Protein AF-A0A1R1YLP5-F1 (afdb_monomer_lite)

Radius of gyration: 15.14 Å; chains: 1; bounding box: 36×23×41 Å

Sequence (95 aa):
MFEIADIFLILIFVPDLTGPAPSWVYFCFGLGMWLYSTFDNVDGKQARRTNSSSPLGELFDHGCDALNCIVGALVQAAALGTGISYTTLLMSFLS

InterPro domains:
  IPR000462 CDP-alcohol phosphatidyltransferase [PF01066] (6-84)
  IPR014472 Choline/ethanolamine phosphotransferase [PTHR10414] (3-92)
  IPR043130 CDP-alcohol phosphatidyltransferase, transmembrane domain [G3DSA:1.20.120.1760] (4-95)
  IPR048254 CDP-alcohol phosphatidyltransferase, conserved site [PS00379] (43-65)

Structure (mmCIF, N/CA/C/O backbone):
data_AF-A0A1R1YLP5-F1
#
_entry.id   AF-A0A1R1YLP5-F1
#
loop_
_atom_site.group_PDB
_atom_site.id
_atom_site.type_symbol
_atom_site.label_atom_id
_atom_site.label_alt_id
_atom_site.label_comp_id
_atom_site.label_asym_id
_atom_site.label_entity_id
_atom_site.label_seq_id
_atom_site.pdbx_PDB_ins_code
_atom_site.Cartn_x
_atom_site.Cartn_y
_atom_site.Cartn_z
_atom_site.occupancy
_atom_site.B_iso_or_equiv
_atom_site.auth_seq_id
_atom_site.auth_comp_id
_atom_site.auth_asym_id
_atom_site.auth_atom_id
_atom_site.pdbx_PDB_model_num
ATOM 1 N N . MET A 1 1 ? -4.358 -6.028 4.741 1.00 65.19 1 MET A N 1
ATOM 2 C CA . MET A 1 1 ? -4.521 -7.275 3.946 1.00 65.19 1 MET A CA 1
ATOM 3 C C . MET A 1 1 ? -4.541 -6.975 2.452 1.00 65.19 1 MET A C 1
ATOM 5 O O . MET A 1 1 ? -3.785 -7.612 1.737 1.00 65.19 1 MET A O 1
ATOM 9 N N . PHE A 1 2 ? -5.340 -6.001 2.000 1.00 80.31 2 PHE A N 1
ATOM 10 C CA . PHE A 1 2 ? -5.383 -5.551 0.598 1.00 80.31 2 PHE A CA 1
ATOM 11 C C . PHE A 1 2 ? -4.029 -5.016 0.109 1.00 80.31 2 PHE A C 1
ATOM 13 O O . PHE A 1 2 ? -3.477 -5.550 -0.840 1.00 80.31 2 PHE A O 1
ATOM 20 N N . GLU A 1 3 ? -3.408 -4.137 0.889 1.00 82.81 3 GLU A N 1
ATOM 21 C CA . GLU A 1 3 ? -2.062 -3.594 0.634 1.00 82.81 3 GLU A CA 1
ATOM 22 C C . GLU A 1 3 ? -0.954 -4.654 0.526 1.00 82.81 3 GLU A C 1
ATOM 24 O O . GLU A 1 3 ? 0.025 -4.504 -0.197 1.00 82.81 3 GLU A O 1
ATOM 29 N N . ILE A 1 4 ? -1.110 -5.791 1.213 1.00 87.81 4 ILE A N 1
ATOM 30 C CA . ILE A 1 4 ? -0.147 -6.895 1.112 1.00 87.81 4 ILE A CA 1
ATOM 31 C C . ILE A 1 4 ? -0.239 -7.549 -0.274 1.00 87.81 4 ILE A C 1
ATOM 33 O O . ILE A 1 4 ? 0.778 -7.963 -0.829 1.00 87.81 4 ILE A O 1
ATOM 37 N N . ALA A 1 5 ? -1.444 -7.636 -0.846 1.00 92.19 5 ALA A N 1
ATOM 38 C CA . ALA A 1 5 ? -1.621 -8.125 -2.207 1.00 92.19 5 ALA A CA 1
ATOM 39 C C . ALA A 1 5 ? -0.948 -7.188 -3.218 1.00 92.19 5 ALA A C 1
ATOM 41 O O . ALA A 1 5 ? -0.287 -7.678 -4.132 1.00 92.19 5 ALA A O 1
ATOM 42 N N . ASP A 1 6 ? -1.029 -5.872 -3.011 1.00 93.25 6 ASP A N 1
ATOM 43 C CA . ASP A 1 6 ? -0.353 -4.894 -3.867 1.00 93.25 6 ASP A CA 1
ATOM 44 C C . ASP A 1 6 ? 1.172 -5.027 -3.793 1.00 93.25 6 ASP A C 1
ATOM 46 O O . ASP A 1 6 ? 1.829 -5.038 -4.834 1.00 93.25 6 ASP A O 1
ATOM 50 N N . ILE A 1 7 ? 1.742 -5.281 -2.608 1.00 93.81 7 ILE A N 1
ATOM 51 C CA . ILE A 1 7 ? 3.169 -5.630 -2.475 1.00 93.81 7 ILE A CA 1
ATOM 52 C C . ILE A 1 7 ? 3.511 -6.868 -3.312 1.00 93.81 7 ILE A C 1
ATOM 54 O O . ILE A 1 7 ? 4.494 -6.856 -4.051 1.00 93.81 7 ILE A O 1
ATOM 58 N N . PHE A 1 8 ? 2.723 -7.943 -3.230 1.00 95.44 8 PHE A N 1
ATOM 59 C CA . PHE A 1 8 ? 2.986 -9.145 -4.029 1.00 95.44 8 PHE A CA 1
ATOM 60 C C . PHE A 1 8 ? 2.896 -8.873 -5.532 1.00 95.44 8 PHE A C 1
ATOM 62 O O . PHE A 1 8 ? 3.726 -9.366 -6.294 1.00 95.44 8 PHE A O 1
ATOM 69 N N . LEU A 1 9 ? 1.924 -8.071 -5.963 1.00 95.38 9 LEU A N 1
ATOM 70 C CA . LEU A 1 9 ? 1.790 -7.663 -7.356 1.00 95.38 9 LEU A CA 1
ATOM 71 C C . LEU A 1 9 ? 2.998 -6.837 -7.822 1.00 95.38 9 LEU A C 1
ATOM 73 O O . LEU A 1 9 ? 3.515 -7.100 -8.907 1.00 95.38 9 LEU A O 1
ATOM 77 N N . ILE A 1 10 ? 3.503 -5.913 -6.998 1.00 95.38 10 ILE A N 1
ATOM 78 C CA . ILE A 1 10 ? 4.745 -5.178 -7.276 1.00 95.38 10 ILE A CA 1
ATOM 79 C C . ILE A 1 10 ? 5.913 -6.155 -7.426 1.00 95.38 10 ILE A C 1
ATOM 81 O O . ILE A 1 10 ? 6.590 -6.141 -8.449 1.00 95.38 10 ILE A O 1
ATOM 85 N N . LEU A 1 11 ? 6.121 -7.046 -6.454 1.00 95.38 11 LEU A N 1
ATOM 86 C CA . LEU A 1 11 ? 7.249 -7.983 -6.454 1.00 95.38 11 LEU A CA 1
ATOM 87 C C . LEU A 1 11 ? 7.240 -8.947 -7.650 1.00 95.38 11 LEU A C 1
ATOM 89 O O . LEU A 1 11 ? 8.304 -9.352 -8.112 1.00 95.38 11 LEU A O 1
ATOM 93 N N . ILE A 1 12 ? 6.058 -9.329 -8.141 1.00 95.94 12 ILE A N 1
ATOM 94 C CA . ILE A 1 12 ? 5.914 -10.273 -9.256 1.00 95.94 12 ILE A CA 1
ATOM 95 C C . ILE A 1 12 ? 6.017 -9.568 -10.613 1.00 95.94 12 ILE A C 1
ATOM 97 O O . ILE A 1 12 ? 6.651 -10.103 -11.521 1.00 95.94 12 ILE A O 1
ATOM 101 N N . PHE A 1 13 ? 5.382 -8.403 -10.778 1.00 95.69 13 PHE A N 1
ATOM 102 C CA . PHE A 1 13 ? 5.229 -7.772 -12.094 1.00 95.69 13 PHE A CA 1
ATOM 103 C C . PHE A 1 13 ? 6.169 -6.592 -12.339 1.00 95.69 13 PHE A C 1
ATOM 105 O O . PHE A 1 13 ? 6.563 -6.382 -13.484 1.00 95.69 13 PHE A O 1
ATOM 112 N N . VAL A 1 14 ? 6.515 -5.820 -11.306 1.00 95.62 14 VAL A N 1
ATOM 113 C CA . VAL A 1 14 ? 7.317 -4.584 -11.408 1.00 95.62 14 VAL A CA 1
ATOM 114 C C . VAL A 1 14 ? 8.260 -4.412 -10.208 1.00 95.62 14 VAL A C 1
ATOM 116 O O . VAL A 1 14 ? 8.189 -3.402 -9.504 1.00 95.62 14 VAL A O 1
ATOM 119 N N . PRO A 1 15 ? 9.164 -5.379 -9.949 1.00 94.44 15 PRO A N 1
ATOM 120 C CA . PRO A 1 15 ? 10.031 -5.350 -8.768 1.00 94.44 15 PRO A CA 1
ATOM 121 C C . PRO A 1 15 ? 11.031 -4.185 -8.775 1.00 94.44 15 PRO A C 1
ATOM 123 O O . PRO A 1 15 ? 11.563 -3.818 -7.731 1.00 94.44 15 PRO A O 1
ATOM 126 N N . ASP A 1 16 ? 11.297 -3.608 -9.945 1.00 92.81 16 ASP A N 1
ATOM 127 C CA . ASP A 1 16 ? 12.167 -2.453 -10.149 1.00 92.81 16 ASP A CA 1
ATOM 128 C C . ASP A 1 16 ? 11.414 -1.110 -10.139 1.00 92.81 16 ASP A C 1
ATOM 130 O O . ASP A 1 16 ? 12.054 -0.062 -10.188 1.00 92.81 16 ASP A O 1
ATOM 134 N N . LEU A 1 17 ? 10.077 -1.138 -10.031 1.00 94.19 17 LEU A N 1
ATOM 135 C CA . LEU A 1 17 ? 9.171 0.017 -10.050 1.00 94.19 17 LEU A CA 1
ATOM 136 C C . LEU A 1 17 ? 9.186 0.816 -11.366 1.00 94.19 17 LEU A C 1
ATOM 138 O O . LEU A 1 17 ? 8.790 1.981 -11.372 1.00 94.19 17 LEU A O 1
ATOM 142 N N . THR A 1 18 ? 9.642 0.229 -12.477 1.00 92.81 18 THR A N 1
ATOM 143 C CA . THR A 1 18 ? 9.783 0.950 -13.760 1.00 92.81 18 THR A CA 1
ATOM 144 C C . THR A 1 18 ? 8.640 0.656 -14.734 1.00 92.81 18 THR A C 1
ATOM 146 O O . THR A 1 18 ? 8.237 1.527 -15.503 1.00 92.81 18 THR A O 1
ATOM 149 N N . GLY A 1 19 ? 8.068 -0.552 -14.683 1.00 88.25 19 GLY A N 1
ATOM 150 C CA . GLY A 1 19 ? 6.991 -0.959 -15.589 1.00 88.25 19 GLY A CA 1
ATOM 151 C C . GLY A 1 19 ? 7.441 -1.203 -17.042 1.00 88.25 19 GLY A C 1
ATOM 152 O O . GLY A 1 19 ? 8.634 -1.172 -17.345 1.00 88.25 19 GLY A O 1
ATOM 153 N N . PRO A 1 20 ? 6.486 -1.448 -17.962 1.00 90.75 20 PRO A N 1
ATOM 154 C CA . PRO A 1 20 ? 5.045 -1.540 -17.722 1.00 90.75 20 PRO A CA 1
ATOM 155 C C . PRO A 1 20 ? 4.592 -2.931 -17.239 1.00 90.75 20 PRO A C 1
ATOM 157 O O . PRO A 1 20 ? 5.034 -3.960 -17.747 1.00 90.75 20 PRO A O 1
ATOM 160 N N . ALA A 1 21 ? 3.641 -2.951 -16.304 1.00 93.25 21 ALA A N 1
ATOM 161 C CA . ALA A 1 21 ? 2.879 -4.137 -15.917 1.00 93.25 21 ALA A CA 1
ATOM 162 C C . ALA A 1 21 ? 1.639 -4.320 -16.818 1.00 93.25 21 ALA A C 1
ATOM 164 O O . ALA A 1 21 ? 1.195 -3.374 -17.478 1.00 93.25 21 ALA A O 1
ATOM 165 N N . PRO A 1 22 ? 1.007 -5.506 -16.821 1.00 95.81 22 PRO A N 1
ATOM 166 C CA . PRO A 1 22 ? -0.327 -5.674 -17.388 1.00 95.81 22 PRO A CA 1
ATOM 167 C C . PRO A 1 22 ? -1.346 -4.698 -16.776 1.00 95.81 22 PRO A C 1
ATOM 169 O O . PRO A 1 22 ? -1.366 -4.488 -15.567 1.00 95.81 22 PRO A O 1
ATOM 172 N N . SER A 1 23 ? -2.253 -4.151 -17.590 1.00 93.94 23 SER A N 1
ATOM 173 C CA . SER A 1 23 ? -3.171 -3.071 -17.182 1.00 93.94 23 SER A CA 1
ATOM 174 C C . SER A 1 23 ? -4.043 -3.395 -15.962 1.00 93.94 23 SER A C 1
ATOM 176 O O . SER A 1 23 ? -4.368 -2.510 -15.175 1.00 93.94 23 SER A O 1
ATOM 178 N N . TRP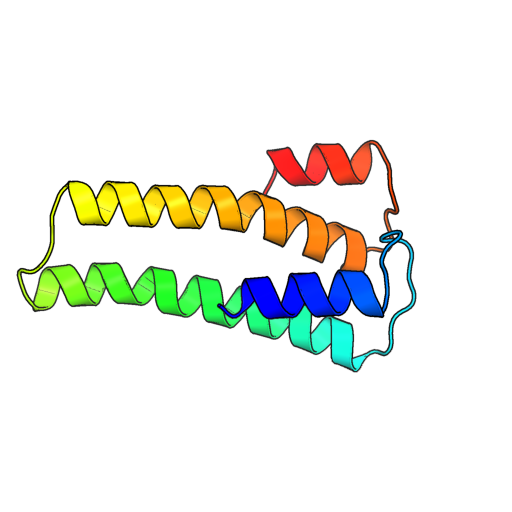 A 1 24 ? -4.411 -4.667 -15.789 1.00 95.31 24 TRP A N 1
ATOM 179 C CA . TRP A 1 24 ? -5.207 -5.120 -14.649 1.00 95.31 24 TRP A CA 1
ATOM 180 C C . TRP A 1 24 ? -4.455 -4.999 -13.315 1.00 95.31 24 TRP A C 1
ATOM 182 O O . TRP A 1 24 ? -5.101 -4.825 -12.289 1.00 95.31 24 TRP A O 1
ATOM 192 N N . VAL A 1 25 ? -3.116 -5.020 -13.321 1.00 95.56 25 VAL A N 1
ATOM 193 C CA . VAL A 1 25 ? -2.291 -4.832 -12.116 1.00 95.56 25 VAL A CA 1
ATOM 194 C C . VAL A 1 25 ? -2.482 -3.420 -11.567 1.00 95.56 25 VAL A C 1
ATOM 196 O O . VAL A 1 25 ? -2.732 -3.250 -10.380 1.00 95.56 25 VAL A O 1
ATOM 199 N N . TYR A 1 26 ? -2.473 -2.410 -12.440 1.00 94.81 26 TYR A N 1
ATOM 200 C CA . TYR A 1 26 ? -2.728 -1.023 -12.040 1.00 94.81 26 TYR A CA 1
ATOM 201 C C . TYR A 1 26 ? -4.164 -0.810 -11.546 1.00 94.81 26 TYR A C 1
ATOM 203 O O . TYR A 1 26 ? -4.400 -0.002 -10.650 1.00 94.81 26 TYR A O 1
ATOM 211 N N . PHE A 1 27 ? -5.130 -1.551 -12.097 1.00 95.06 27 PHE A N 1
ATOM 212 C CA . PHE A 1 27 ? -6.490 -1.552 -11.561 1.00 95.06 27 PHE A CA 1
ATOM 213 C C . PHE A 1 27 ? -6.539 -2.165 -10.153 1.00 95.06 27 PHE A C 1
ATOM 215 O O . PHE A 1 27 ? -7.193 -1.606 -9.275 1.00 95.06 27 PHE A O 1
ATOM 222 N N . CYS A 1 28 ? -5.825 -3.272 -9.921 1.00 95.06 28 CYS A N 1
ATOM 223 C CA . CYS A 1 28 ? -5.703 -3.879 -8.597 1.00 95.06 28 CYS A CA 1
ATOM 224 C C . CYS A 1 28 ? -5.080 -2.918 -7.580 1.00 95.06 28 CYS A C 1
ATOM 226 O O . CYS A 1 28 ? -5.672 -2.757 -6.521 1.00 95.06 28 CYS A O 1
ATOM 228 N N . PHE A 1 29 ? -4.003 -2.210 -7.937 1.00 94.75 29 PHE A N 1
ATOM 229 C CA . PHE A 1 29 ? -3.393 -1.173 -7.094 1.00 94.75 29 PHE A CA 1
ATOM 230 C C . PHE A 1 29 ? -4.398 -0.101 -6.657 1.00 94.75 29 PHE A C 1
ATOM 232 O O . PHE A 1 29 ? -4.519 0.218 -5.476 1.00 94.75 29 PHE A O 1
ATOM 239 N N . GLY A 1 30 ? -5.160 0.452 -7.607 1.00 93.69 30 GLY A N 1
ATOM 240 C CA . GLY A 1 30 ? -6.178 1.456 -7.289 1.00 93.69 30 GLY A CA 1
ATOM 241 C C . GLY A 1 30 ? -7.305 0.898 -6.415 1.00 93.69 30 GLY A C 1
ATOM 242 O O . GLY A 1 30 ? -7.779 1.572 -5.500 1.00 93.69 30 GLY A O 1
ATOM 243 N N . LEU A 1 31 ? -7.725 -0.343 -6.673 1.00 94.75 31 LEU A N 1
ATOM 244 C CA . LEU A 1 31 ? -8.762 -1.014 -5.894 1.00 94.75 31 LEU A CA 1
ATOM 245 C C . LEU A 1 31 ? -8.295 -1.338 -4.467 1.00 94.75 31 LEU A C 1
ATOM 247 O O . LEU A 1 31 ? -9.079 -1.167 -3.536 1.00 94.75 31 LEU A O 1
ATOM 251 N N . GLY A 1 32 ? -7.052 -1.789 -4.293 1.00 93.62 32 GLY A N 1
ATOM 252 C CA . GLY A 1 32 ? -6.448 -2.099 -2.998 1.00 93.62 32 GLY A CA 1
ATOM 253 C C . GLY A 1 32 ? -6.410 -0.875 -2.088 1.00 93.62 32 GLY A C 1
ATOM 254 O O . GLY A 1 32 ? -7.038 -0.900 -1.026 1.00 93.62 32 GLY A O 1
ATOM 255 N N . MET A 1 33 ? -5.841 0.227 -2.587 1.00 91.94 33 MET A N 1
ATOM 256 C CA . MET A 1 33 ? -5.796 1.525 -1.896 1.00 91.94 33 MET A CA 1
ATOM 257 C C . MET A 1 33 ? -7.191 2.046 -1.521 1.00 91.94 33 MET A C 1
ATOM 259 O O . MET A 1 33 ? -7.427 2.562 -0.422 1.00 91.94 33 MET A O 1
ATOM 263 N N . TRP A 1 34 ? -8.159 1.914 -2.432 1.00 92.88 34 TRP A N 1
ATOM 264 C CA . TRP A 1 34 ? -9.535 2.330 -2.162 1.00 92.88 34 TRP A CA 1
ATOM 265 C C . TRP A 1 34 ? -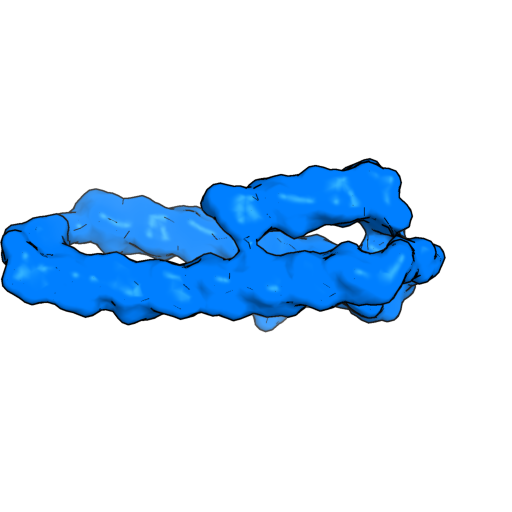10.201 1.467 -1.081 1.00 92.88 34 TRP A C 1
ATOM 267 O O . TRP A 1 34 ? -10.883 1.996 -0.201 1.00 92.88 34 TRP A O 1
ATOM 277 N N . LEU A 1 35 ? -9.999 0.147 -1.110 1.00 93.31 35 LEU A N 1
ATOM 278 C CA . LEU A 1 35 ? -10.538 -0.762 -0.098 1.00 93.31 35 LEU A CA 1
ATOM 279 C C . LEU A 1 35 ? -9.910 -0.518 1.274 1.00 93.31 35 LEU A C 1
ATOM 281 O O . LEU A 1 35 ? -10.652 -0.463 2.255 1.00 93.31 35 LEU A O 1
ATOM 285 N N . TYR A 1 36 ? -8.585 -0.346 1.347 1.00 91.19 36 TYR A N 1
ATOM 286 C CA . TYR A 1 36 ? -7.895 -0.020 2.597 1.00 91.19 36 TYR A CA 1
ATOM 287 C C . TYR A 1 36 ? -8.481 1.251 3.209 1.00 91.19 36 TYR A C 1
ATOM 289 O O . TYR A 1 36 ? -9.058 1.195 4.293 1.00 91.19 36 TYR A O 1
ATOM 297 N N . SER A 1 37 ? -8.441 2.363 2.466 1.00 90.31 37 SER A N 1
ATOM 298 C CA . SER A 1 37 ? -8.932 3.657 2.956 1.00 90.31 37 SER A CA 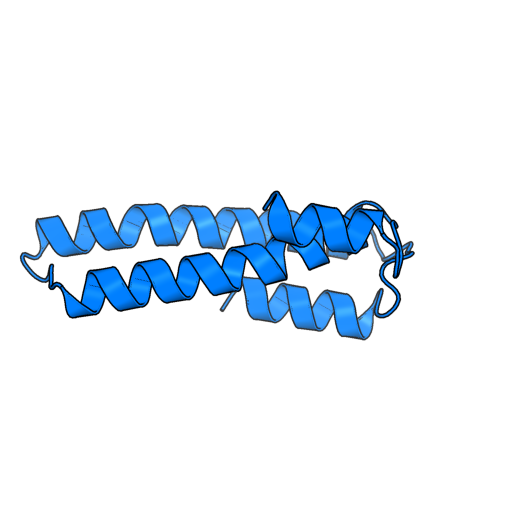1
ATOM 299 C C . SER A 1 37 ? -10.412 3.619 3.340 1.00 90.31 37 SER A C 1
ATOM 301 O O . SER A 1 37 ? -10.835 4.284 4.282 1.00 90.31 37 SER A O 1
ATOM 303 N N . THR A 1 38 ? -11.227 2.827 2.642 1.00 92.62 38 THR A N 1
ATOM 304 C CA . THR A 1 38 ? -12.644 2.681 2.981 1.00 92.62 38 THR A CA 1
ATOM 305 C C . THR A 1 38 ? -12.840 1.954 4.308 1.00 92.62 38 THR A C 1
ATOM 307 O O . THR A 1 38 ? -13.675 2.381 5.105 1.00 92.62 38 THR A O 1
ATOM 310 N N . PHE A 1 39 ? -12.120 0.857 4.553 1.00 90.75 39 PHE A N 1
ATOM 311 C CA . PHE A 1 39 ? -12.308 0.061 5.768 1.00 90.75 39 PHE A CA 1
ATOM 312 C C . PHE A 1 39 ? -11.710 0.709 7.010 1.00 90.75 39 PHE A C 1
ATOM 314 O O . PHE A 1 39 ? -12.368 0.690 8.049 1.00 90.75 39 PHE A O 1
ATOM 321 N N . ASP A 1 40 ? -10.562 1.355 6.857 1.00 89.62 40 ASP A N 1
ATOM 322 C CA . ASP A 1 40 ? -9.937 2.209 7.866 1.00 89.62 40 ASP A CA 1
ATOM 323 C C . ASP A 1 40 ? -10.903 3.315 8.344 1.00 89.62 40 ASP A C 1
ATOM 325 O O . ASP A 1 40 ? -11.292 3.419 9.500 1.00 89.62 40 ASP A O 1
ATOM 329 N N . ASN A 1 41 ? -11.541 4.031 7.416 1.00 89.06 41 ASN A N 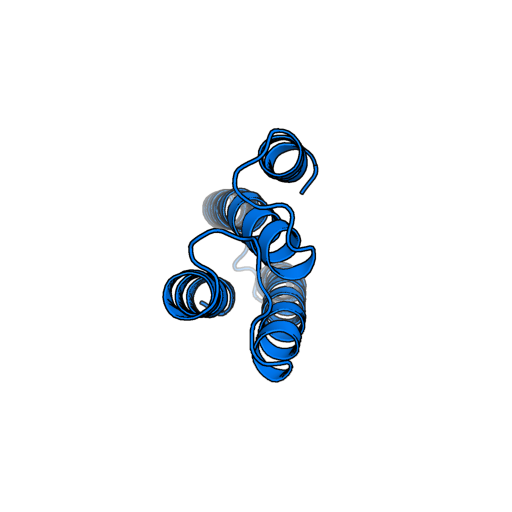1
ATOM 330 C CA . ASN A 1 41 ? -12.534 5.048 7.785 1.00 89.06 41 ASN A CA 1
ATOM 331 C C . ASN A 1 41 ? -13.822 4.502 8.446 1.00 89.06 41 ASN A C 1
ATOM 333 O O . ASN A 1 41 ? -14.652 5.277 8.960 1.00 89.06 41 ASN A O 1
ATOM 337 N N . VAL A 1 42 ? -14.070 3.194 8.358 1.00 91.75 42 VAL A N 1
ATOM 338 C CA . VAL A 1 42 ? -15.275 2.539 8.881 1.00 91.75 42 VAL A CA 1
ATOM 339 C C . VAL A 1 42 ? -15.040 1.954 10.269 1.00 91.75 42 VAL A C 1
ATOM 341 O O . VAL A 1 42 ? -15.970 2.002 11.083 1.00 91.75 42 VAL A O 1
ATOM 344 N N . ASP A 1 43 ? -13.855 1.435 10.576 1.00 87.50 43 ASP A N 1
ATOM 345 C CA . ASP A 1 43 ? -13.612 0.719 11.828 1.00 87.50 43 ASP A CA 1
ATOM 346 C C . ASP A 1 43 ? -13.710 1.632 13.062 1.00 87.50 43 ASP A C 1
ATOM 348 O O . ASP A 1 43 ? -14.415 1.286 14.013 1.00 87.50 43 ASP A O 1
ATOM 352 N N . GLY A 1 44 ? -13.208 2.867 13.007 1.00 87.12 44 GLY A N 1
ATOM 353 C CA . GLY A 1 44 ? -13.312 3.837 14.091 1.00 87.12 44 GLY A CA 1
ATOM 354 C C . GLY A 1 44 ? -14.755 4.288 14.313 1.00 87.12 44 GLY A C 1
ATOM 355 O O . GLY A 1 44 ? -15.200 4.516 15.443 1.00 87.12 44 GLY A O 1
ATOM 356 N N . LYS A 1 45 ? -15.557 4.370 13.241 1.00 89.06 45 LYS A N 1
ATOM 357 C CA . LYS A 1 45 ? -17.007 4.619 13.358 1.00 89.06 45 LYS A CA 1
ATOM 358 C C . LYS A 1 45 ? -17.718 3.440 14.014 1.00 89.06 45 LYS A C 1
ATOM 360 O O . LYS A 1 45 ? -18.625 3.676 14.812 1.00 89.06 45 LYS A O 1
ATOM 365 N N . GLN A 1 46 ? -17.333 2.207 13.696 1.00 91.56 46 GLN A N 1
ATOM 366 C CA . GLN A 1 46 ? -17.894 1.017 14.333 1.00 91.56 46 GLN A CA 1
ATOM 367 C C . GLN A 1 46 ? -17.484 0.929 15.804 1.00 91.56 46 GLN A C 1
ATOM 369 O O . GLN A 1 46 ? -18.367 0.814 16.646 1.00 91.56 46 GLN A O 1
ATOM 374 N N . ALA A 1 47 ? -16.205 1.116 16.136 1.00 91.19 47 ALA A N 1
ATOM 375 C CA . ALA A 1 47 ? -15.696 1.062 17.505 1.00 91.19 47 ALA A CA 1
ATOM 376 C C . ALA A 1 47 ? -16.398 2.060 18.441 1.00 91.19 47 ALA A C 1
ATOM 378 O O . ALA A 1 47 ? -16.735 1.722 19.578 1.00 91.19 47 ALA A O 1
ATOM 379 N N . ARG A 1 48 ? -16.696 3.271 17.947 1.00 91.56 48 ARG A N 1
ATOM 380 C CA . ARG A 1 48 ? -17.507 4.261 18.678 1.00 91.56 48 ARG A CA 1
ATOM 381 C C . ARG A 1 48 ? -18.957 3.812 18.872 1.00 91.56 48 ARG A C 1
ATOM 383 O O . ARG A 1 48 ? -19.527 4.050 19.929 1.00 91.56 48 ARG A O 1
ATOM 390 N N . ARG A 1 49 ? -19.568 3.167 17.871 1.00 94.31 49 ARG A N 1
ATOM 391 C CA . ARG A 1 49 ? -20.954 2.663 17.955 1.00 94.31 49 ARG A CA 1
ATOM 392 C C . ARG A 1 49 ? -21.093 1.483 18.912 1.00 94.31 49 ARG A C 1
ATOM 394 O O . ARG A 1 49 ? -22.113 1.373 19.584 1.00 94.31 49 ARG A O 1
ATOM 401 N N . THR A 1 50 ? -20.092 0.611 18.974 1.00 94.06 50 THR A N 1
ATOM 402 C CA . THR A 1 50 ? -20.087 -0.590 19.822 1.00 94.06 50 THR A CA 1
ATOM 403 C C . THR A 1 50 ? -19.503 -0.348 21.213 1.00 94.06 50 THR A C 1
ATOM 405 O O . THR A 1 50 ? -19.421 -1.291 21.993 1.00 94.06 50 THR A O 1
ATOM 408 N N . ASN A 1 51 ? -19.110 0.891 21.543 1.00 89.38 51 ASN A N 1
ATOM 409 C CA . ASN A 1 51 ? -18.388 1.241 22.774 1.00 89.38 51 ASN A CA 1
ATOM 410 C C . ASN A 1 51 ? -17.116 0.397 22.994 1.00 89.38 51 ASN A C 1
ATOM 412 O O . ASN A 1 51 ? -16.737 0.117 24.128 1.00 89.38 51 ASN A O 1
ATOM 416 N N . SER A 1 52 ? -16.456 -0.018 21.910 1.00 89.56 52 SER A N 1
ATOM 417 C CA . SER A 1 52 ? -15.212 -0.798 21.944 1.00 89.56 52 SER A CA 1
ATOM 418 C C . SER A 1 52 ? -13.972 0.042 21.620 1.00 89.56 52 SER A C 1
ATOM 420 O O . SER A 1 52 ? -12.907 -0.509 21.353 1.00 89.56 52 SER A O 1
ATOM 422 N N . SER A 1 53 ? -14.095 1.372 21.621 1.00 86.75 53 SER A N 1
ATOM 423 C CA . SER A 1 53 ? -12.969 2.299 21.474 1.00 86.75 53 SER A CA 1
ATOM 424 C C . SER A 1 53 ? -11.992 2.168 22.646 1.00 86.75 53 SER A C 1
ATOM 426 O O . SER A 1 53 ? -12.416 2.168 23.804 1.00 86.75 53 SER A O 1
ATOM 428 N N . SER A 1 54 ? -10.690 2.098 22.364 1.00 90.75 54 SER A N 1
ATOM 429 C CA . SER A 1 54 ? -9.644 2.041 23.391 1.00 90.75 54 SER A CA 1
ATOM 430 C C . SER A 1 54 ? -8.361 2.746 22.928 1.00 90.75 54 SER A C 1
ATOM 432 O O . SER A 1 54 ? -8.098 2.756 21.726 1.00 90.75 54 SER A O 1
ATOM 434 N N . PRO A 1 55 ? -7.518 3.257 23.851 1.00 88.44 55 PRO A N 1
ATOM 435 C CA . PRO A 1 55 ? -6.238 3.881 23.495 1.00 88.44 55 PRO A CA 1
ATOM 436 C C . PRO A 1 55 ? -5.272 2.942 22.758 1.00 88.44 55 PRO A C 1
ATOM 438 O O . PRO A 1 55 ? -4.491 3.377 21.921 1.00 88.44 55 PRO A O 1
ATOM 441 N N . LEU A 1 56 ? -5.324 1.637 23.055 1.00 91.00 56 LEU A N 1
ATOM 442 C CA . LEU A 1 56 ? -4.537 0.636 22.333 1.00 91.00 56 LEU A CA 1
ATOM 443 C C . LEU A 1 56 ? -5.054 0.438 20.902 1.00 91.00 56 LEU A C 1
ATOM 445 O O . LEU A 1 56 ? -4.253 0.250 19.993 1.00 91.00 56 LEU A O 1
ATOM 449 N N . GLY A 1 57 ? -6.376 0.494 20.713 1.00 87.19 57 GLY A N 1
ATOM 450 C CA . GLY A 1 57 ? -6.996 0.452 19.390 1.00 87.19 57 GLY A CA 1
ATOM 451 C C . GLY A 1 57 ? -6.560 1.631 18.526 1.00 87.19 57 GLY A C 1
ATOM 452 O O . GLY A 1 57 ? -6.134 1.413 17.403 1.00 87.19 57 GLY A O 1
ATOM 453 N N . GLU A 1 58 ? -6.564 2.847 19.079 1.00 87.62 58 GLU A N 1
ATOM 454 C CA . GLU A 1 58 ? -6.086 4.050 18.375 1.00 87.62 58 GLU A CA 1
ATOM 455 C C . GLU A 1 58 ? -4.586 3.986 18.040 1.00 87.62 58 GLU A C 1
ATOM 457 O O . GLU A 1 58 ? -4.175 4.379 16.952 1.00 87.62 58 GLU A O 1
ATOM 462 N N . LEU A 1 59 ? -3.746 3.451 18.937 1.00 91.19 59 LEU A N 1
ATOM 463 C CA . LEU A 1 59 ? -2.320 3.255 18.644 1.00 91.19 59 LEU A CA 1
ATOM 464 C C . LEU A 1 59 ? -2.097 2.229 17.523 1.00 91.19 59 LEU A C 1
ATOM 466 O O . LEU A 1 59 ? -1.190 2.392 16.708 1.00 91.19 59 LEU A O 1
ATOM 470 N N . PHE A 1 60 ? -2.889 1.156 17.511 1.00 88.88 60 PHE A N 1
ATOM 471 C CA . PHE A 1 60 ? -2.814 0.132 16.475 1.00 88.88 60 PHE A CA 1
ATOM 472 C C . PHE A 1 60 ? -3.246 0.683 15.110 1.00 88.88 60 PHE A C 1
ATOM 474 O O . PHE A 1 60 ? -2.538 0.460 14.134 1.00 88.88 60 PHE A O 1
ATOM 481 N N . ASP A 1 61 ? -4.334 1.454 15.076 1.00 86.25 61 ASP A N 1
ATOM 482 C CA . ASP A 1 61 ? -4.867 2.159 13.902 1.00 86.25 61 ASP A CA 1
ATOM 483 C C . ASP A 1 61 ? -3.810 3.079 13.264 1.00 86.25 61 ASP A C 1
ATOM 485 O O . ASP A 1 61 ? -3.360 2.858 12.141 1.00 86.25 61 ASP A O 1
ATOM 489 N N . HIS A 1 62 ? -3.238 3.987 14.063 1.00 89.38 62 HIS A N 1
ATOM 490 C CA . HIS A 1 62 ? -2.131 4.849 13.632 1.00 89.38 62 HIS A CA 1
ATOM 491 C C . HIS A 1 62 ? -0.896 4.067 13.151 1.00 89.38 62 HIS A C 1
ATOM 493 O O . HIS A 1 62 ? -0.171 4.508 12.257 1.00 89.38 62 HIS A O 1
ATOM 499 N N . GLY A 1 63 ? -0.603 2.922 13.774 1.00 89.38 63 GLY A N 1
ATOM 500 C CA . GLY A 1 63 ? 0.492 2.050 13.356 1.00 89.38 63 GLY A CA 1
ATOM 501 C C . GLY A 1 63 ? 0.242 1.420 11.985 1.00 89.38 63 GLY A C 1
ATOM 502 O O . GLY A 1 63 ? 1.165 1.330 11.173 1.00 89.38 63 GLY A O 1
ATOM 503 N N . CYS A 1 64 ? -0.997 1.008 11.716 1.00 87.19 64 CYS A N 1
ATOM 504 C CA . CYS A 1 64 ? -1.421 0.522 10.408 1.00 87.19 64 CYS A CA 1
ATOM 505 C C . CYS A 1 64 ? -1.335 1.621 9.343 1.00 87.19 64 CYS A C 1
ATOM 507 O O . CYS A 1 64 ? -0.761 1.362 8.284 1.00 87.19 64 CYS A O 1
ATOM 509 N N . ASP A 1 65 ? -1.763 2.843 9.655 1.00 86.69 65 ASP A N 1
ATOM 510 C CA . ASP A 1 65 ? -1.648 3.991 8.751 1.00 86.69 65 ASP A CA 1
ATOM 511 C C . ASP A 1 65 ? -0.205 4.307 8.372 1.00 86.69 65 ASP A C 1
ATOM 513 O O . ASP A 1 65 ? 0.111 4.474 7.194 1.00 86.69 65 ASP A O 1
ATOM 517 N N . ALA A 1 66 ? 0.707 4.302 9.346 1.00 88.06 66 ALA A N 1
ATOM 518 C CA . ALA A 1 66 ? 2.122 4.542 9.082 1.00 88.06 66 ALA A CA 1
ATOM 519 C C . ALA A 1 66 ? 2.731 3.488 8.137 1.00 88.06 66 ALA A C 1
ATOM 521 O O . ALA A 1 66 ? 3.566 3.812 7.289 1.00 88.06 66 ALA A O 1
ATOM 522 N N . LEU A 1 67 ? 2.319 2.221 8.260 1.00 86.88 67 LEU A N 1
ATOM 523 C CA . LEU A 1 67 ? 2.734 1.168 7.330 1.00 86.88 67 LEU A CA 1
ATOM 524 C C . LEU A 1 67 ? 2.107 1.369 5.949 1.00 86.88 67 LEU A C 1
ATOM 526 O O . LEU A 1 67 ? 2.781 1.161 4.938 1.00 86.88 67 LEU A O 1
ATOM 530 N N . ASN A 1 68 ? 0.846 1.795 5.900 1.00 88.62 68 ASN A N 1
ATOM 531 C CA . ASN A 1 68 ? 0.144 2.050 4.653 1.00 88.62 68 ASN A CA 1
ATOM 532 C C . ASN A 1 68 ? 0.766 3.202 3.851 1.00 88.62 68 ASN A C 1
ATOM 534 O O . ASN A 1 68 ? 0.882 3.084 2.636 1.00 88.62 68 ASN A O 1
ATOM 538 N N . CYS A 1 69 ? 1.271 4.257 4.498 1.00 88.94 69 CYS A N 1
ATOM 539 C CA . CYS A 1 69 ? 2.021 5.325 3.821 1.00 88.94 69 CYS A CA 1
ATOM 540 C C . CYS A 1 69 ? 3.212 4.777 3.012 1.00 88.94 69 CYS A C 1
ATOM 542 O O . CYS A 1 69 ? 3.437 5.169 1.866 1.00 88.94 69 CYS A O 1
ATOM 544 N N . ILE A 1 70 ? 3.953 3.814 3.574 1.00 88.75 70 ILE A N 1
ATOM 545 C CA . ILE A 1 70 ? 5.111 3.200 2.906 1.00 88.75 70 ILE A CA 1
ATOM 546 C C . ILE A 1 70 ? 4.663 2.367 1.701 1.00 88.75 70 ILE A C 1
ATOM 548 O O . ILE A 1 70 ? 5.257 2.461 0.625 1.00 88.75 70 ILE A O 1
ATOM 552 N N . VAL A 1 71 ? 3.623 1.548 1.868 1.00 90.69 71 VAL A N 1
ATOM 553 C CA . VAL A 1 71 ? 3.111 0.697 0.784 1.00 90.69 71 VAL A CA 1
ATOM 554 C C . VAL A 1 71 ? 2.494 1.545 -0.325 1.00 90.69 71 VAL A C 1
ATOM 556 O O . VAL A 1 71 ? 2.839 1.360 -1.491 1.00 90.69 71 VAL A O 1
ATOM 559 N N . GLY A 1 72 ? 1.688 2.543 0.030 1.00 92.06 72 GLY A N 1
ATOM 560 C CA . GLY A 1 72 ? 1.090 3.491 -0.904 1.00 92.06 72 GLY A CA 1
ATOM 561 C C . GLY A 1 72 ? 2.131 4.254 -1.726 1.00 92.06 72 GLY A C 1
ATOM 562 O O . GLY A 1 72 ? 1.915 4.495 -2.915 1.00 92.06 72 GLY A O 1
ATOM 563 N N . ALA A 1 73 ? 3.291 4.577 -1.149 1.00 92.44 73 ALA A N 1
ATOM 564 C CA . ALA A 1 73 ? 4.398 5.176 -1.890 1.00 92.44 73 ALA A CA 1
ATOM 565 C C . ALA A 1 73 ? 5.015 4.215 -2.920 1.00 92.44 73 ALA A C 1
ATOM 567 O O . ALA A 1 73 ? 5.310 4.623 -4.044 1.00 92.44 73 ALA A O 1
ATOM 568 N N . LEU A 1 74 ? 5.176 2.933 -2.574 1.00 93.12 74 LEU A N 1
ATOM 569 C CA . LEU A 1 74 ? 5.655 1.906 -3.508 1.00 93.12 74 LEU A CA 1
ATOM 570 C C . LEU A 1 74 ? 4.650 1.654 -4.635 1.00 93.12 74 LEU A C 1
ATOM 572 O O . LEU A 1 74 ? 5.046 1.544 -5.794 1.00 93.12 74 LEU A O 1
ATOM 576 N N . VAL A 1 75 ? 3.357 1.614 -4.312 1.00 93.94 75 VAL A N 1
ATOM 577 C CA . VAL A 1 75 ? 2.268 1.476 -5.286 1.00 93.94 75 VAL A CA 1
ATOM 578 C C . VAL A 1 75 ? 2.242 2.663 -6.250 1.00 93.94 75 VAL A C 1
ATOM 580 O O . VAL A 1 75 ? 2.172 2.462 -7.463 1.00 93.94 75 VAL A O 1
ATOM 583 N N . GLN A 1 76 ? 2.372 3.895 -5.749 1.00 92.94 76 GLN A N 1
ATOM 584 C CA . GLN A 1 76 ? 2.471 5.096 -6.587 1.00 92.94 76 GLN A CA 1
ATOM 585 C C . GLN A 1 76 ? 3.710 5.073 -7.486 1.00 92.94 76 GLN A C 1
ATOM 587 O O . GLN A 1 76 ? 3.600 5.349 -8.681 1.00 92.94 76 GLN A O 1
ATOM 592 N N . ALA A 1 77 ? 4.871 4.699 -6.947 1.00 94.56 77 ALA A N 1
ATOM 593 C CA . ALA A 1 77 ? 6.105 4.587 -7.717 1.00 94.56 77 ALA A CA 1
ATOM 594 C C . ALA A 1 77 ? 5.994 3.535 -8.833 1.00 94.56 77 ALA A C 1
ATOM 596 O O . ALA A 1 77 ? 6.340 3.810 -9.981 1.00 94.56 77 ALA A O 1
ATOM 597 N N . ALA A 1 78 ? 5.434 2.361 -8.522 1.00 94.56 78 ALA A N 1
ATOM 598 C CA . ALA A 1 78 ? 5.181 1.290 -9.483 1.00 94.56 78 ALA A CA 1
ATOM 599 C C . ALA A 1 78 ? 4.163 1.692 -10.564 1.00 94.56 78 ALA A C 1
ATOM 601 O O . ALA A 1 78 ? 4.329 1.345 -11.734 1.00 94.56 78 ALA A O 1
ATOM 602 N N . ALA A 1 79 ? 3.113 2.425 -10.186 1.00 92.81 79 ALA A N 1
ATOM 603 C CA . ALA A 1 79 ? 2.091 2.918 -11.107 1.00 92.81 79 ALA A CA 1
ATOM 604 C C . ALA A 1 79 ? 2.636 3.978 -12.074 1.00 92.81 79 ALA A C 1
ATOM 606 O O . ALA A 1 79 ? 2.275 3.986 -13.250 1.00 92.81 79 ALA A O 1
ATOM 607 N N . LEU A 1 80 ? 3.512 4.856 -11.583 1.00 93.44 80 LEU A N 1
ATOM 608 C CA . LEU A 1 80 ? 4.103 5.950 -12.354 1.00 93.44 80 LEU A CA 1
ATOM 609 C C . LEU A 1 80 ? 5.389 5.551 -13.092 1.00 93.44 80 LEU A C 1
ATOM 611 O O . LEU A 1 80 ? 5.854 6.312 -13.940 1.00 93.44 80 LEU A O 1
ATOM 615 N N . GLY A 1 81 ? 5.960 4.383 -12.791 1.00 93.19 81 GLY A N 1
ATOM 616 C CA . GLY A 1 81 ? 7.187 3.900 -13.420 1.00 93.19 81 GLY A CA 1
ATOM 617 C C . GLY A 1 81 ? 8.424 4.704 -13.013 1.00 93.19 81 GLY A C 1
ATOM 618 O O . GLY A 1 81 ? 9.326 4.907 -13.824 1.00 93.19 81 GLY A O 1
ATOM 619 N N . THR A 1 82 ? 8.469 5.228 -11.783 1.00 93.06 82 THR A N 1
ATOM 620 C CA . THR A 1 82 ? 9.556 6.119 -11.333 1.00 93.06 82 THR A CA 1
ATOM 621 C C . THR A 1 82 ? 10.862 5.389 -11.029 1.00 93.06 82 THR A C 1
ATOM 623 O O . THR A 1 82 ? 11.891 6.047 -10.831 1.00 93.06 82 THR A O 1
ATOM 626 N N . GLY A 1 83 ? 10.839 4.055 -10.976 1.00 92.19 83 GLY A N 1
ATOM 627 C CA . GLY A 1 83 ? 11.992 3.214 -10.678 1.00 92.19 83 GLY A CA 1
ATOM 628 C C . GLY A 1 83 ? 12.548 3.419 -9.265 1.00 92.19 83 GLY A C 1
ATOM 629 O O . GLY A 1 83 ? 11.983 4.133 -8.433 1.00 92.19 83 GLY A O 1
ATOM 630 N N . ILE A 1 84 ? 13.715 2.845 -8.980 1.00 90.69 84 ILE A N 1
ATOM 631 C CA . ILE A 1 84 ? 14.471 3.161 -7.759 1.0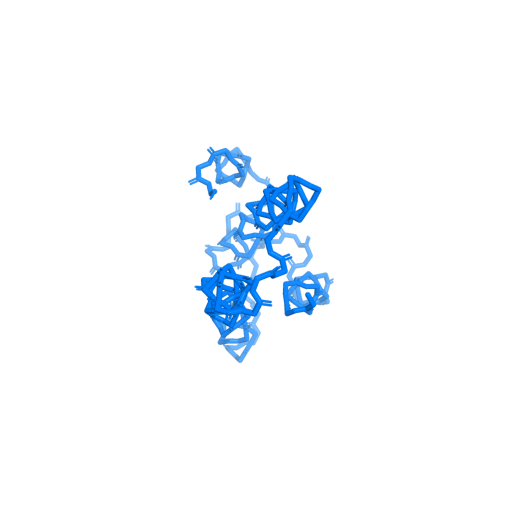0 90.69 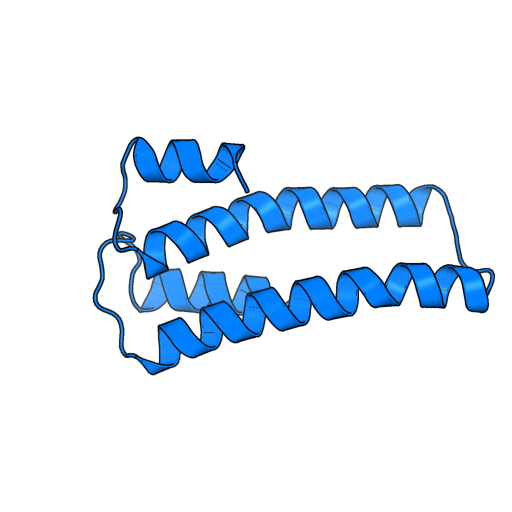84 ILE A CA 1
ATOM 632 C C . ILE A 1 84 ? 15.161 4.519 -7.953 1.00 90.69 84 ILE A C 1
ATOM 634 O O . ILE A 1 84 ? 16.263 4.608 -8.494 1.00 90.69 84 ILE A O 1
ATOM 638 N N . SER A 1 85 ? 14.491 5.593 -7.538 1.00 92.00 85 SER A N 1
ATOM 639 C CA . SER A 1 85 ? 14.942 6.970 -7.748 1.00 92.00 85 SER A CA 1
ATOM 640 C C . SER A 1 85 ? 14.693 7.866 -6.533 1.00 92.00 85 SER A C 1
ATOM 642 O O . SER A 1 85 ? 13.934 7.526 -5.623 1.00 92.00 85 SER A O 1
ATOM 644 N N . TYR A 1 86 ? 15.308 9.055 -6.528 1.00 92.00 86 TYR A N 1
ATOM 645 C CA . TYR A 1 86 ? 15.033 10.082 -5.515 1.00 92.00 86 TYR A CA 1
ATOM 646 C C . TYR A 1 86 ? 13.557 10.497 -5.485 1.00 92.00 86 TYR A C 1
ATOM 648 O O . TYR A 1 86 ? 13.051 10.856 -4.427 1.00 92.00 86 TYR A O 1
ATOM 656 N N . THR A 1 87 ? 12.856 10.405 -6.619 1.00 88.62 87 THR A N 1
ATOM 657 C CA . THR A 1 87 ? 11.415 10.661 -6.702 1.00 88.62 87 THR A CA 1
ATOM 658 C C . THR A 1 87 ? 10.624 9.625 -5.907 1.00 88.62 87 THR A C 1
ATOM 660 O O . THR A 1 87 ? 9.750 9.996 -5.132 1.00 88.62 87 THR A O 1
ATOM 663 N N . THR A 1 88 ? 10.975 8.343 -6.023 1.00 90.81 88 THR A N 1
ATOM 664 C CA . THR A 1 88 ? 10.362 7.260 -5.235 1.00 90.81 88 THR A CA 1
ATOM 665 C C . THR A 1 88 ? 10.622 7.432 -3.741 1.00 90.81 88 THR A C 1
ATOM 667 O O . THR A 1 88 ? 9.717 7.262 -2.927 1.00 90.81 88 THR A O 1
ATOM 670 N N . LEU A 1 89 ? 11.836 7.847 -3.365 1.00 89.06 89 LEU A N 1
ATOM 671 C CA . LEU A 1 89 ? 12.140 8.177 -1.972 1.00 89.06 89 LEU A CA 1
ATOM 672 C C . LEU A 1 89 ? 11.286 9.354 -1.480 1.00 89.06 89 LEU A C 1
ATOM 674 O O . LEU A 1 89 ? 10.707 9.272 -0.403 1.00 89.06 89 LEU A O 1
ATOM 678 N N . LEU A 1 90 ? 11.157 10.423 -2.269 1.00 89.88 90 LEU A N 1
ATOM 679 C CA . LEU A 1 90 ? 10.323 11.577 -1.926 1.00 89.88 90 LEU A CA 1
ATOM 680 C C . LEU A 1 90 ? 8.855 11.176 -1.712 1.00 89.88 90 LEU A C 1
ATOM 682 O O . LEU A 1 90 ? 8.238 11.631 -0.753 1.00 89.88 90 LEU A O 1
ATOM 686 N N . MET A 1 91 ? 8.313 10.298 -2.560 1.00 87.94 91 MET A N 1
ATOM 687 C CA . MET A 1 91 ? 6.937 9.801 -2.439 1.00 87.94 91 MET A CA 1
ATOM 688 C C . MET A 1 91 ? 6.676 9.130 -1.086 1.00 87.94 91 MET A C 1
ATOM 690 O O . MET A 1 91 ? 5.601 9.324 -0.531 1.00 87.94 91 MET A O 1
ATOM 694 N N . SER A 1 92 ? 7.659 8.433 -0.504 1.00 86.12 92 SER A N 1
ATOM 695 C CA . SER A 1 92 ? 7.521 7.812 0.827 1.00 86.12 92 SER A CA 1
ATOM 696 C C . SER A 1 92 ? 7.383 8.793 1.993 1.00 86.12 92 SER A C 1
ATOM 698 O O . SER A 1 92 ? 6.913 8.401 3.053 1.00 86.12 92 SER A O 1
ATOM 700 N N . PHE A 1 93 ? 7.748 10.065 1.801 1.00 84.56 93 PHE A N 1
ATOM 701 C CA . PHE A 1 93 ? 7.564 11.125 2.800 1.00 84.56 93 PHE A CA 1
ATOM 702 C C . PHE A 1 93 ? 6.335 12.003 2.532 1.00 84.56 93 PHE A C 1
ATOM 704 O O . PHE A 1 93 ? 5.988 12.832 3.371 1.00 84.56 93 PHE A O 1
ATOM 711 N N . LEU A 1 94 ? 5.727 11.875 1.349 1.00 79.25 94 LEU A N 1
ATOM 712 C CA . LEU A 1 94 ? 4.569 12.663 0.914 1.00 79.25 94 LEU A CA 1
ATOM 713 C C . LEU A 1 94 ? 3.258 11.862 0.907 1.00 79.25 94 LEU A C 1
ATOM 715 O O . LEU A 1 94 ? 2.207 12.458 0.674 1.00 79.25 94 LEU A O 1
ATOM 719 N N . SER A 1 95 ? 3.339 10.545 1.112 1.00 74.62 95 SER A N 1
ATOM 720 C CA . SER A 1 95 ? 2.202 9.618 1.215 1.00 74.62 95 SER A CA 1
ATOM 721 C C . SER A 1 95 ? 1.781 9.461 2.666 1.00 74.62 95 SER A C 1
ATOM 723 O O . SER A 1 95 ? 0.564 9.347 2.906 1.00 74.62 95 SER A O 1
#

Secondary structure (DSSP, 8-state):
-HHHHHHHHHHHH-TTS--PPPHHHHHHHHHHHHHHHHHHHHHHHHHHHTT---HHHHHHHHHHHHHHHHHHHHHHHHHHT--SSHHHHHHHHH-

pLDDT: mean 90.72, std 4.59, range [65.19, 95.94]

Organism: NCBI:txid133412

Foldseek 3Di:
DLLVVLVVLCVPAPVQLQDDGPPVNLVSLVVSVVVVVVVLVVVVVVCVVVVVDDPVVVVVSVVVVLVVLQSNLSSVSSNVRVGPDPSSVVSSVVD